Protein AF-A0A7V3MJ95-F1 (afdb_monomer)

Solvent-accessible surface area (backbone atoms only — not comparable to full-atom values): 6861 Å² total; per-residue (Å²): 110,66,70,67,78,36,50,80,31,65,48,83,56,38,92,46,30,87,55,22,78,56,54,43,52,54,60,35,39,34,34,41,28,40,54,90,35,71,66,24,46,54,50,46,26,50,58,58,66,66,51,54,95,88,73,56,62,42,36,32,42,33,38,38,68,73,82,67,72,68,63,70,86,34,53,54,94,73,83,72,57,47,81,39,47,43,61,74,92,57,90,81,65,70,79,67,24,31,40,3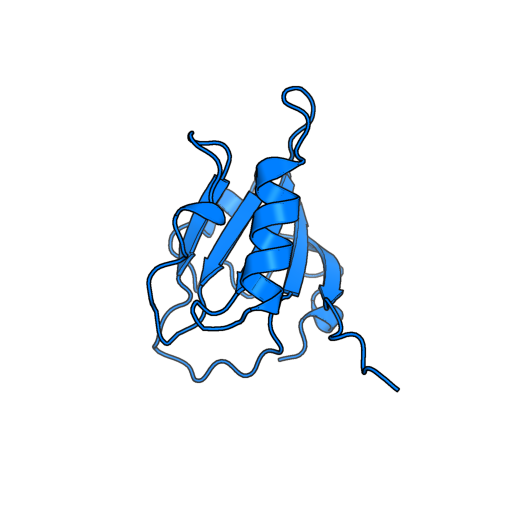2,37,31,44,55,28,26,21,72,42,59,48,69,66,72,78,81,78,82,126

Foldseek 3Di:
DEPQVQAQHFPPQLVQKPCSVVLLAAKEWEKEAEQPDPVSLVVLQCLQVVAPPPDRRAYEYEYEPPDDDHDPNSHDPDDSHHYIYGDPPDDDDDQPTKIFMGHNRGTNDIDDPDDPPDD

Sequence (119 aa):
MEPRSWVGKAFPLLPLIDIGSRLSRGTYAVVLYRHNCPMCHRVIRRMCQSAPADRSVPVVLIELPPYGALPEECLPPGETWLSARLTSDYDWFCETPVVIQVRDGVVLECDLARQETRS

Secondary structure (DSSP, 8-state):
--GGGGTTSB-TTGGGBTTHHHHTSSEEEEEEE-TT-HHHHHHHHHHHHS--TTT-PPEEEEEPSSP-PPPGGGSPSSSSEEEEEB-TTS-----S-EEEEEETTEEEEEEE-------

Nearest PDB structures (foldseek):
  3hdc-assembly1_A-2  TM=5.951E-01  e=1.295E-03  Geobacter metallireducens GS-15
  2h1b-assembly2_B  TM=5.981E-01  e=1.295E-03  Bacillus subtilis
  1lu4-assembly1_A  TM=5.700E-01  e=2.978E-03  Mycobacterium tuberculosis
  3ios-assembly1_A  TM=6.309E-01  e=1.679E-02  Mycobacterium tuberculosis
  2h19-assembly2_B  TM=6.060E-01  e=1.072E-02  Bacillus subtilis

Structure (mmCIF, N/CA/C/O backbone):
data_AF-A0A7V3MJ95-F1
#
_entry.id   AF-A0A7V3MJ95-F1
#
loop_
_atom_site.group_PDB
_atom_site.id
_atom_site.type_symbol
_atom_site.label_atom_id
_atom_site.label_alt_id
_atom_site.label_comp_id
_atom_site.label_asym_id
_atom_site.label_entity_id
_atom_site.label_seq_id
_atom_site.pdbx_PDB_ins_code
_atom_site.Cartn_x
_atom_site.Cartn_y
_atom_site.Cartn_z
_atom_site.occupancy
_atom_site.B_iso_or_equiv
_atom_site.auth_seq_id
_atom_site.auth_comp_id
_atom_site.auth_asym_id
_atom_site.auth_atom_id
_atom_site.pdbx_PDB_model_num
ATOM 1 N N . MET A 1 1 ? -10.017 -7.826 -8.440 1.00 63.69 1 MET A N 1
ATOM 2 C CA . MET A 1 1 ? -10.948 -7.179 -7.480 1.00 63.69 1 MET A CA 1
ATOM 3 C C . MET A 1 1 ? -10.732 -5.682 -7.555 1.00 63.69 1 MET A C 1
ATOM 5 O O . MET A 1 1 ? -9.590 -5.279 -7.717 1.00 63.69 1 MET A O 1
ATOM 9 N N . GLU A 1 2 ? -11.781 -4.873 -7.429 1.00 82.31 2 GLU A N 1
ATOM 10 C CA . GLU A 1 2 ? -11.661 -3.412 -7.508 1.00 82.31 2 GLU A CA 1
ATOM 11 C C . GLU A 1 2 ? -11.373 -2.799 -6.126 1.00 82.31 2 GLU A C 1
ATOM 13 O O . GLU A 1 2 ? -12.219 -2.919 -5.234 1.00 82.31 2 GLU A O 1
ATOM 18 N N . PRO A 1 3 ? -10.237 -2.105 -5.925 1.00 84.31 3 PRO A N 1
ATOM 19 C CA . PRO A 1 3 ? -9.851 -1.564 -4.618 1.00 84.31 3 PRO A CA 1
ATOM 20 C C . PRO A 1 3 ? -10.876 -0.616 -3.981 1.00 84.31 3 PRO A C 1
ATOM 22 O O . PRO A 1 3 ? -11.085 -0.635 -2.770 1.00 84.31 3 PRO A O 1
ATOM 25 N N . ARG A 1 4 ? -11.599 0.163 -4.797 1.00 87.00 4 ARG A N 1
ATOM 26 C CA . ARG A 1 4 ? -12.652 1.081 -4.323 1.00 87.00 4 ARG A CA 1
ATOM 27 C C . ARG A 1 4 ? -13.785 0.361 -3.592 1.00 87.00 4 ARG A C 1
ATOM 29 O O . ARG A 1 4 ? -14.394 0.931 -2.695 1.00 87.00 4 ARG A O 1
ATOM 36 N N . SER A 1 5 ? -14.045 -0.899 -3.940 1.00 89.38 5 SER A N 1
ATOM 37 C CA . SER A 1 5 ? -15.085 -1.711 -3.300 1.00 89.38 5 SER A CA 1
ATOM 38 C C . SER A 1 5 ? -14.741 -2.143 -1.866 1.00 89.38 5 SER A C 1
ATOM 40 O O . SER A 1 5 ? -15.597 -2.718 -1.182 1.00 89.38 5 SER A O 1
ATOM 42 N N . TRP A 1 6 ? -13.500 -1.905 -1.420 1.00 92.62 6 TRP A N 1
ATOM 43 C CA . TRP A 1 6 ? -13.015 -2.266 -0.087 1.00 92.62 6 TRP A CA 1
ATOM 44 C C . TRP A 1 6 ? -13.303 -1.198 0.966 1.00 92.62 6 TRP A C 1
ATOM 46 O O . TRP A 1 6 ? -13.233 -1.510 2.148 1.00 92.62 6 TRP A O 1
ATOM 56 N N . VAL A 1 7 ? -13.651 0.030 0.567 1.00 94.44 7 VAL A N 1
ATOM 57 C CA . VAL A 1 7 ? -13.957 1.124 1.501 1.00 94.44 7 VAL A CA 1
ATOM 58 C C . VAL A 1 7 ? -15.064 0.713 2.477 1.00 94.44 7 VAL A C 1
ATOM 60 O O . VAL A 1 7 ? -16.094 0.167 2.079 1.00 94.44 7 VAL A O 1
ATOM 63 N N . GLY A 1 8 ? -14.823 0.947 3.769 1.00 94.25 8 GLY A N 1
ATOM 64 C CA . GLY A 1 8 ? -15.693 0.545 4.874 1.00 94.25 8 GLY A CA 1
ATOM 65 C C . GLY A 1 8 ? -15.599 -0.933 5.266 1.00 94.25 8 GLY A C 1
ATOM 66 O O . GLY A 1 8 ? -16.331 -1.367 6.154 1.00 94.25 8 GLY A O 1
ATOM 67 N N . LYS A 1 9 ? -14.723 -1.722 4.629 1.00 94.38 9 LYS A N 1
ATOM 68 C CA . LYS A 1 9 ? -14.539 -3.157 4.900 1.00 94.38 9 LYS A CA 1
ATOM 69 C C . LYS A 1 9 ? -13.145 -3.443 5.447 1.00 94.38 9 LYS A C 1
ATOM 71 O O . LYS A 1 9 ? -12.224 -2.635 5.319 1.00 94.38 9 LYS A O 1
ATOM 76 N N . ALA A 1 10 ? -12.992 -4.631 6.029 1.00 93.88 10 ALA A N 1
ATOM 77 C CA . ALA A 1 10 ? -11.681 -5.163 6.376 1.00 93.88 10 ALA A CA 1
ATOM 78 C C . ALA A 1 10 ? -10.779 -5.193 5.132 1.00 93.88 10 ALA A C 1
ATOM 80 O O . ALA A 1 10 ? -11.224 -5.585 4.051 1.00 93.88 10 ALA A O 1
ATOM 81 N N . PHE A 1 11 ? -9.524 -4.774 5.287 1.00 93.81 11 PHE A N 1
ATOM 82 C CA . PHE A 1 11 ? -8.555 -4.717 4.204 1.00 93.81 11 PHE A CA 1
ATOM 83 C C . PHE A 1 11 ? -8.259 -6.145 3.715 1.00 93.81 11 PHE A C 1
ATOM 85 O O . PHE A 1 11 ? -7.641 -6.930 4.439 1.00 93.81 11 PHE A O 1
ATOM 92 N N . PRO A 1 12 ? -8.701 -6.527 2.501 1.00 91.31 12 PRO A N 1
ATOM 93 C CA . PRO A 1 12 ? -8.746 -7.936 2.103 1.00 91.31 12 PRO A CA 1
ATOM 94 C C . PRO A 1 12 ? -7.364 -8.545 1.858 1.00 91.31 12 PRO A C 1
ATOM 96 O O . PRO A 1 12 ? -7.247 -9.756 1.713 1.00 91.31 12 PRO A O 1
ATOM 99 N N . LEU A 1 13 ? -6.322 -7.713 1.812 1.00 91.50 13 LEU A N 1
ATOM 100 C CA . LEU A 1 13 ? -4.945 -8.134 1.586 1.00 91.50 13 LEU A CA 1
ATOM 101 C C . LEU A 1 13 ? -4.189 -8.459 2.879 1.00 91.50 13 LEU A C 1
ATOM 103 O O . LEU A 1 13 ? -3.094 -9.001 2.798 1.00 91.50 13 LEU A O 1
ATOM 107 N N . LEU A 1 14 ? -4.764 -8.190 4.059 1.00 90.88 14 LEU A N 1
ATOM 108 C CA . LEU A 1 14 ? -4.145 -8.520 5.350 1.00 90.88 14 LEU A CA 1
ATOM 109 C C . LEU A 1 14 ? -3.647 -9.975 5.460 1.00 90.88 14 LEU A C 1
ATOM 111 O O . LEU A 1 14 ? -2.524 -10.150 5.921 1.00 90.88 14 LEU A O 1
ATOM 115 N N . PRO A 1 15 ? -4.399 -11.017 5.047 1.00 90.50 15 PRO A N 1
ATOM 116 C CA . PRO A 1 15 ? -3.917 -12.396 5.152 1.00 90.50 15 PRO A CA 1
ATOM 117 C C . PRO A 1 15 ? -2.896 -12.780 4.069 1.00 90.50 15 PRO A C 1
ATOM 119 O O . PRO A 1 15 ? -2.405 -13.902 4.074 1.00 90.50 15 PRO A O 1
ATOM 122 N N . LEU A 1 16 ? -2.603 -11.881 3.125 1.00 90.56 16 LEU A N 1
ATOM 123 C CA . LEU A 1 16 ? -1.807 -12.153 1.922 1.00 90.56 16 LEU A CA 1
ATOM 124 C C . LEU A 1 16 ? -0.483 -11.379 1.899 1.00 90.56 16 LEU A C 1
ATOM 126 O O . LEU A 1 16 ? 0.225 -11.410 0.892 1.00 90.56 16 LEU A O 1
ATOM 130 N N . ILE A 1 17 ? -0.171 -10.689 2.999 1.00 87.88 17 ILE A N 1
ATOM 131 C CA . ILE A 1 17 ? 1.059 -9.930 3.218 1.00 87.88 17 ILE A CA 1
ATOM 132 C C . ILE A 1 17 ? 1.684 -10.331 4.558 1.00 87.88 17 ILE A C 1
ATOM 134 O O . ILE A 1 17 ? 0.991 -10.600 5.540 1.00 87.88 17 ILE A O 1
ATOM 138 N N . ASP A 1 18 ? 3.007 -10.323 4.609 1.00 82.06 18 ASP A N 1
ATOM 139 C CA . ASP A 1 18 ? 3.832 -10.679 5.769 1.00 82.06 18 ASP A CA 1
ATOM 140 C C . ASP A 1 18 ? 3.608 -9.779 6.997 1.00 82.06 18 ASP A C 1
ATOM 142 O O . ASP A 1 18 ? 3.699 -10.232 8.138 1.00 82.06 18 ASP A O 1
ATOM 146 N N . ILE A 1 19 ? 3.239 -8.517 6.782 1.00 85.69 19 ILE A N 1
ATOM 147 C CA . ILE A 1 19 ? 2.990 -7.536 7.850 1.00 85.69 19 ILE A CA 1
ATOM 148 C C . ILE A 1 19 ? 1.501 -7.341 8.191 1.00 85.69 19 ILE A C 1
ATOM 150 O O . ILE A 1 19 ? 1.135 -6.349 8.828 1.00 85.69 19 ILE A O 1
ATOM 154 N N . GLY A 1 20 ? 0.621 -8.268 7.800 1.00 82.88 20 GLY A N 1
ATOM 155 C CA . GLY A 1 20 ? -0.832 -8.136 7.982 1.00 82.88 20 GLY A CA 1
ATOM 156 C C . GLY A 1 20 ? -1.260 -7.877 9.431 1.00 82.88 20 GLY A C 1
ATOM 157 O O . GLY A 1 20 ? -2.078 -7.000 9.705 1.00 82.88 20 GLY A O 1
ATOM 158 N N . SER A 1 21 ? -0.639 -8.561 10.395 1.00 85.75 21 SER A N 1
ATOM 159 C CA . SER A 1 21 ? -0.897 -8.346 11.827 1.00 85.75 21 SER A CA 1
ATOM 160 C C . SER A 1 21 ? -0.595 -6.911 12.274 1.00 85.75 21 SER A C 1
ATOM 162 O O . SER A 1 21 ? -1.308 -6.365 13.118 1.00 85.75 21 SER A O 1
ATOM 164 N N . ARG A 1 22 ? 0.403 -6.258 11.671 1.00 87.31 22 ARG A N 1
ATOM 165 C CA . ARG A 1 22 ? 0.759 -4.866 11.959 1.00 87.31 22 ARG A CA 1
ATOM 166 C C . ARG A 1 22 ? -0.263 -3.888 11.381 1.00 87.31 22 ARG A C 1
ATOM 168 O O . ARG A 1 22 ? -0.696 -2.994 12.100 1.00 87.31 22 ARG A O 1
ATOM 175 N N . LEU A 1 23 ? -0.715 -4.093 10.140 1.00 86.81 23 LEU A N 1
ATOM 176 C CA . LEU A 1 23 ? -1.746 -3.239 9.524 1.00 86.81 23 LEU A CA 1
ATOM 177 C C . LEU A 1 23 ? -3.130 -3.386 10.166 1.00 86.81 23 LEU A C 1
ATOM 179 O O . LEU A 1 23 ? -3.967 -2.494 10.030 1.00 86.81 23 LEU A O 1
ATOM 183 N N . SER A 1 24 ? -3.368 -4.479 10.893 1.00 89.00 24 SER A N 1
ATOM 184 C CA . SER A 1 24 ? -4.602 -4.662 11.661 1.00 89.00 24 SER A CA 1
ATOM 185 C C . SER A 1 24 ? -4.746 -3.704 12.854 1.00 89.00 24 SER A C 1
ATOM 187 O O . SER A 1 24 ? -5.802 -3.678 13.478 1.00 89.00 24 SER A O 1
ATOM 189 N N . ARG A 1 25 ? -3.708 -2.918 13.189 1.00 90.56 25 ARG A N 1
ATOM 190 C CA . ARG A 1 25 ? -3.683 -2.015 14.353 1.00 90.56 25 ARG A CA 1
ATOM 191 C C . ARG A 1 25 ? -3.026 -0.678 14.029 1.00 90.56 25 ARG A C 1
ATOM 193 O O . ARG A 1 25 ? -1.871 -0.657 13.611 1.00 90.56 25 ARG A O 1
ATOM 200 N N . GLY A 1 26 ? -3.695 0.431 14.327 1.00 91.12 26 GLY A N 1
ATOM 201 C CA . GLY A 1 26 ? -3.192 1.778 14.057 1.00 91.12 26 GLY A CA 1
ATOM 202 C C . GLY A 1 26 ? -3.622 2.304 12.689 1.00 91.12 26 GLY A C 1
ATOM 203 O O . GLY A 1 26 ? -4.469 1.714 12.026 1.00 91.12 26 GLY A O 1
ATOM 204 N N . THR A 1 27 ? -3.071 3.448 12.279 1.00 92.00 27 THR A N 1
ATOM 205 C CA . THR A 1 27 ? -3.398 4.096 10.997 1.00 92.00 27 THR A CA 1
ATOM 206 C C . THR A 1 27 ? -2.199 4.031 10.057 1.00 92.00 27 THR A C 1
ATOM 208 O O . THR A 1 27 ? -1.088 4.335 10.485 1.00 92.00 27 THR A O 1
ATOM 211 N N . TYR A 1 28 ? -2.430 3.674 8.792 1.00 92.38 28 TYR A N 1
ATOM 212 C CA . TYR A 1 28 ? -1.406 3.542 7.755 1.00 92.38 28 TYR A CA 1
ATOM 213 C C . TYR A 1 28 ? -1.875 4.112 6.421 1.00 92.38 28 TYR A C 1
ATOM 215 O O . TYR A 1 28 ? -3.048 4.003 6.057 1.00 92.38 28 TYR A O 1
ATOM 223 N N . ALA A 1 29 ? -0.915 4.632 5.661 1.00 92.00 29 ALA A N 1
ATOM 224 C CA . ALA A 1 29 ? -1.087 4.989 4.264 1.00 92.00 29 ALA A CA 1
ATOM 225 C C . ALA A 1 29 ? -0.446 3.890 3.412 1.00 92.00 29 ALA A C 1
ATOM 227 O O . ALA A 1 29 ? 0.775 3.792 3.316 1.00 92.00 29 ALA A O 1
ATOM 228 N N . VAL A 1 30 ? -1.266 3.026 2.831 1.00 93.06 30 VAL A N 1
ATOM 229 C CA . VAL A 1 30 ? -0.823 1.868 2.056 1.00 93.06 30 VAL A CA 1
ATOM 230 C C . VAL A 1 30 ? -0.729 2.237 0.581 1.00 93.06 30 VAL A C 1
ATOM 232 O O . VAL A 1 30 ? -1.657 2.823 0.033 1.00 93.06 30 VAL A O 1
ATOM 235 N N . VAL A 1 31 ? 0.363 1.862 -0.079 1.00 93.25 31 VAL A N 1
ATOM 236 C CA . VAL A 1 31 ? 0.558 2.027 -1.520 1.00 93.25 31 VAL A CA 1
ATOM 237 C C . VAL A 1 31 ? 0.746 0.654 -2.151 1.00 93.25 31 VAL A C 1
ATOM 239 O O . VAL A 1 31 ? 1.762 0.002 -1.924 1.00 93.25 31 VAL A O 1
ATOM 242 N N . LEU A 1 32 ? -0.223 0.224 -2.959 1.00 94.00 32 LEU A N 1
ATOM 243 C CA . LEU A 1 32 ? -0.069 -0.943 -3.825 1.00 94.00 32 LEU A CA 1
ATOM 244 C C . LEU A 1 32 ? 0.691 -0.524 -5.081 1.00 94.00 32 LEU A C 1
ATOM 246 O O . LEU A 1 32 ? 0.242 0.375 -5.802 1.00 94.00 32 LEU A O 1
ATOM 250 N N . TYR A 1 33 ? 1.821 -1.168 -5.362 1.00 93.75 33 TYR A N 1
ATOM 251 C CA . TYR A 1 33 ? 2.689 -0.775 -6.468 1.00 93.75 33 TYR A CA 1
ATOM 252 C C . TYR A 1 33 ? 3.297 -1.958 -7.221 1.00 93.75 33 TYR A C 1
ATOM 254 O O . TYR A 1 33 ? 3.349 -3.078 -6.723 1.00 93.75 33 TYR A O 1
ATOM 262 N N . ARG A 1 34 ? 3.788 -1.681 -8.432 1.00 93.12 34 ARG A N 1
ATOM 263 C CA . ARG A 1 34 ? 4.687 -2.563 -9.189 1.00 93.12 34 ARG A CA 1
ATOM 264 C C . ARG A 1 34 ? 6.027 -1.865 -9.380 1.00 93.12 34 ARG A C 1
ATOM 266 O O . ARG A 1 34 ? 6.055 -0.653 -9.608 1.00 93.12 34 ARG A O 1
ATOM 273 N N . HIS A 1 35 ? 7.129 -2.609 -9.334 1.00 90.94 35 HIS A N 1
ATOM 274 C CA . HIS A 1 35 ? 8.469 -2.031 -9.490 1.00 90.94 35 HIS A CA 1
ATOM 275 C C . HIS A 1 35 ? 8.689 -1.375 -10.867 1.00 90.94 35 HIS A C 1
ATOM 277 O O . HIS A 1 35 ? 9.476 -0.443 -10.980 1.00 90.94 35 HIS A O 1
ATOM 283 N N . ASN A 1 36 ? 7.982 -1.815 -11.913 1.00 89.50 36 ASN A N 1
ATOM 284 C CA . ASN A 1 36 ? 8.102 -1.312 -13.286 1.00 89.50 36 ASN A CA 1
ATOM 285 C C . ASN A 1 36 ? 7.072 -0.221 -13.647 1.00 89.50 36 ASN A C 1
ATOM 287 O O . ASN A 1 36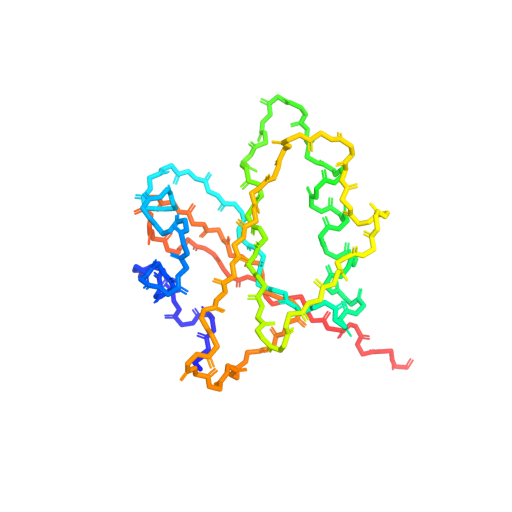 ? 6.815 0.019 -14.824 1.00 89.50 36 ASN A O 1
ATOM 291 N N . CYS A 1 37 ? 6.463 0.427 -12.652 1.00 90.69 37 CYS A N 1
ATOM 292 C CA . CYS A 1 37 ? 5.402 1.415 -12.831 1.00 90.69 37 CYS A CA 1
ATOM 293 C C . CYS A 1 37 ? 5.914 2.842 -12.532 1.00 90.69 37 CYS A C 1
ATOM 295 O O . CYS A 1 37 ? 6.027 3.217 -11.361 1.00 90.69 37 CYS A O 1
ATOM 297 N N . PRO A 1 38 ? 6.151 3.693 -13.553 1.00 91.00 38 PRO A N 1
ATOM 298 C CA . PRO A 1 38 ? 6.674 5.051 -13.348 1.00 91.00 38 PRO A CA 1
ATOM 299 C C . PRO A 1 38 ? 5.757 5.947 -12.503 1.00 91.00 38 PRO A C 1
ATOM 301 O O . PRO A 1 38 ? 6.219 6.762 -11.706 1.00 91.00 38 PRO A O 1
ATOM 304 N N . MET A 1 39 ? 4.435 5.783 -12.633 1.00 90.56 39 MET A N 1
ATOM 305 C CA . MET A 1 39 ? 3.479 6.512 -11.792 1.00 90.56 39 MET A CA 1
ATOM 306 C C . MET A 1 39 ? 3.603 6.097 -10.322 1.00 90.56 39 MET A C 1
ATOM 308 O O . MET A 1 39 ? 3.520 6.936 -9.427 1.00 90.56 39 MET A O 1
ATOM 312 N N . CYS A 1 40 ? 3.857 4.814 -10.071 1.00 92.06 40 CYS A N 1
ATOM 313 C CA . CYS A 1 40 ? 4.066 4.292 -8.734 1.00 92.06 40 CYS A CA 1
ATOM 314 C C . CYS A 1 40 ? 5.313 4.905 -8.099 1.00 92.06 40 CYS A C 1
ATOM 316 O O . CYS A 1 40 ? 5.238 5.380 -6.970 1.00 92.06 40 CYS A O 1
ATOM 318 N N . HIS A 1 41 ? 6.417 4.999 -8.845 1.00 91.25 41 HIS A N 1
ATOM 319 C CA . HIS A 1 41 ? 7.631 5.692 -8.398 1.00 91.25 41 HIS A CA 1
ATOM 320 C C . HIS A 1 41 ? 7.342 7.139 -7.989 1.00 91.25 41 HIS A C 1
ATOM 322 O O . HIS A 1 41 ? 7.732 7.565 -6.904 1.00 91.25 41 HIS A O 1
ATOM 328 N N . ARG A 1 42 ? 6.584 7.884 -8.809 1.00 89.50 42 ARG A N 1
ATOM 329 C CA . ARG A 1 42 ? 6.196 9.275 -8.516 1.00 89.50 42 ARG A CA 1
ATOM 330 C C . ARG A 1 42 ? 5.355 9.390 -7.240 1.00 89.50 42 ARG A C 1
ATOM 332 O O . ARG A 1 42 ? 5.593 10.297 -6.441 1.00 89.50 42 ARG A O 1
ATOM 339 N N . VAL A 1 43 ? 4.381 8.498 -7.048 1.00 90.25 43 VAL A N 1
ATOM 340 C CA . VAL A 1 43 ? 3.511 8.486 -5.859 1.00 90.25 43 VAL A CA 1
ATOM 341 C C . VAL A 1 43 ? 4.298 8.124 -4.601 1.00 90.25 43 VAL A C 1
ATOM 343 O O . VAL A 1 43 ? 4.214 8.858 -3.620 1.00 90.25 43 VAL A O 1
ATOM 346 N N . ILE A 1 44 ? 5.105 7.060 -4.647 1.00 89.81 44 ILE A N 1
ATOM 347 C CA . ILE A 1 44 ? 5.957 6.621 -3.531 1.00 89.81 44 ILE A CA 1
ATOM 348 C C . ILE A 1 44 ? 6.899 7.748 -3.128 1.00 89.81 44 ILE A C 1
ATOM 350 O O . ILE A 1 44 ? 6.900 8.167 -1.973 1.00 89.81 44 ILE A O 1
ATOM 354 N N . ARG A 1 45 ? 7.610 8.325 -4.103 1.00 87.88 45 ARG A N 1
ATOM 355 C CA . ARG A 1 45 ? 8.511 9.452 -3.872 1.00 87.88 45 ARG A CA 1
ATOM 356 C C . ARG A 1 45 ? 7.793 10.606 -3.176 1.00 87.88 45 ARG A C 1
ATOM 358 O O . ARG A 1 45 ? 8.274 11.106 -2.164 1.00 87.88 45 ARG A O 1
ATOM 365 N N . ARG A 1 46 ? 6.619 11.012 -3.674 1.00 86.31 46 ARG A N 1
ATOM 366 C CA . ARG A 1 46 ? 5.828 12.095 -3.071 1.00 86.31 46 ARG A CA 1
ATOM 367 C C . ARG A 1 46 ? 5.428 11.767 -1.635 1.00 86.31 46 ARG A C 1
ATOM 369 O O . ARG A 1 46 ? 5.597 12.616 -0.765 1.00 86.31 46 ARG A O 1
ATOM 376 N N . MET A 1 47 ? 4.890 10.577 -1.388 1.00 84.69 47 MET A N 1
ATOM 377 C CA . MET A 1 47 ? 4.367 10.200 -0.073 1.00 84.69 47 MET A CA 1
ATOM 378 C C . MET A 1 47 ? 5.475 10.020 0.962 1.00 84.69 47 MET A C 1
ATOM 380 O O . MET A 1 47 ? 5.334 10.489 2.087 1.00 84.69 47 MET A O 1
ATOM 384 N N . CYS A 1 48 ? 6.588 9.401 0.579 1.00 81.56 48 CYS A N 1
ATOM 385 C CA . CYS A 1 48 ? 7.683 9.125 1.497 1.00 81.56 48 CYS A CA 1
ATOM 386 C C . CYS A 1 48 ? 8.596 10.347 1.724 1.00 81.56 48 CYS A C 1
ATOM 388 O O . CYS A 1 48 ? 9.148 10.481 2.811 1.00 81.56 48 CYS A O 1
ATOM 390 N N . GLN A 1 49 ? 8.736 11.263 0.752 1.00 78.06 49 GLN A N 1
ATOM 391 C CA . GLN A 1 49 ? 9.563 12.476 0.906 1.00 78.06 49 GLN A CA 1
ATOM 392 C C . GLN A 1 49 ? 8.802 13.678 1.490 1.00 78.06 49 GLN A C 1
ATOM 394 O O . GLN A 1 49 ? 9.430 14.565 2.059 1.00 78.06 49 GLN A O 1
ATOM 399 N N . SER A 1 50 ? 7.469 13.736 1.361 1.00 68.38 50 SER A N 1
ATOM 400 C CA . SER A 1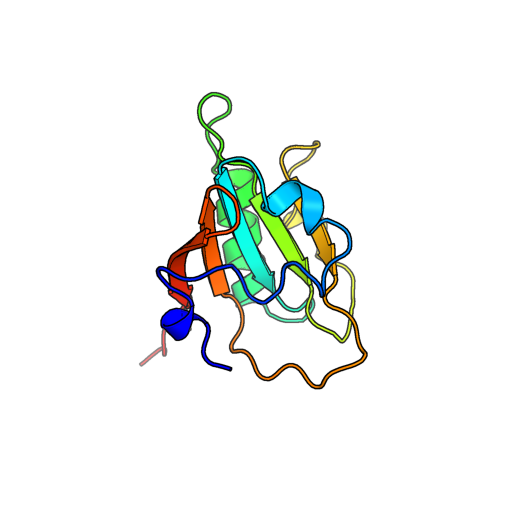 50 ? 6.675 14.903 1.801 1.00 68.38 50 SER A CA 1
ATOM 401 C C . SER A 1 50 ? 6.018 14.735 3.174 1.00 68.38 50 SER A C 1
ATOM 403 O O . SER A 1 50 ? 5.263 15.614 3.585 1.00 68.38 50 SER A O 1
ATOM 405 N N . ALA A 1 51 ? 6.239 13.618 3.874 1.00 60.12 51 ALA A N 1
ATOM 406 C CA . ALA A 1 51 ? 5.626 13.382 5.177 1.00 60.12 51 ALA A CA 1
ATOM 407 C C . ALA A 1 51 ? 6.249 14.323 6.234 1.00 60.12 51 ALA A C 1
ATOM 409 O O . ALA A 1 51 ? 7.452 14.231 6.484 1.00 60.12 51 ALA A O 1
ATOM 410 N N . PRO A 1 52 ? 5.478 15.233 6.866 1.00 52.97 52 PRO A N 1
ATOM 411 C CA . PRO A 1 52 ? 5.998 16.076 7.938 1.00 52.97 52 PRO A CA 1
ATOM 412 C C . PRO A 1 52 ? 6.480 15.197 9.096 1.00 52.97 52 PRO A C 1
ATOM 414 O O . PRO A 1 52 ? 5.745 14.308 9.528 1.00 52.97 52 PRO A O 1
ATOM 417 N N . ALA A 1 53 ? 7.675 15.479 9.620 1.00 55.62 53 ALA A N 1
ATOM 418 C CA . ALA A 1 53 ? 8.346 14.685 10.657 1.00 55.62 53 ALA A CA 1
ATOM 419 C C . ALA A 1 53 ? 7.531 14.478 11.954 1.00 55.62 53 ALA A C 1
ATOM 421 O O . ALA A 1 53 ? 7.860 13.598 12.738 1.00 55.62 53 ALA A O 1
ATOM 422 N N . ASP A 1 54 ? 6.471 15.265 12.167 1.00 49.53 54 ASP A N 1
ATOM 423 C CA . ASP A 1 54 ? 5.722 15.350 13.428 1.00 49.53 54 ASP A CA 1
ATOM 424 C C . ASP A 1 54 ? 4.264 14.828 13.330 1.00 49.53 54 ASP A C 1
ATOM 426 O O . ASP A 1 54 ? 3.513 14.848 14.301 1.00 49.53 54 ASP A O 1
ATOM 430 N N . ARG A 1 55 ? 3.808 14.375 12.144 1.00 53.59 55 ARG A N 1
ATOM 431 C CA . ARG A 1 55 ? 2.418 13.892 11.914 1.00 53.59 55 ARG A CA 1
ATOM 432 C C . ARG A 1 55 ? 2.303 12.737 10.910 1.00 53.59 55 ARG A C 1
ATOM 434 O O . ARG A 1 55 ? 1.244 12.515 10.322 1.00 53.59 55 ARG A O 1
ATOM 441 N N . SER A 1 56 ? 3.389 12.019 10.667 1.00 68.12 56 SER A N 1
ATOM 442 C CA . SER A 1 56 ? 3.478 11.018 9.609 1.00 68.12 56 SER A CA 1
ATOM 443 C C . SER A 1 56 ? 2.735 9.731 9.978 1.00 68.12 56 SER A C 1
ATOM 445 O O . SER A 1 56 ? 3.233 8.872 10.700 1.00 68.12 56 SER A O 1
ATOM 447 N N . VAL A 1 57 ? 1.528 9.569 9.429 1.00 82.00 57 VAL A N 1
ATOM 448 C CA . VAL A 1 57 ? 0.935 8.237 9.249 1.00 82.00 57 VAL A CA 1
ATOM 449 C C . VAL A 1 57 ? 1.973 7.378 8.507 1.00 82.00 57 VAL A C 1
ATOM 451 O O . VAL A 1 57 ? 2.386 7.784 7.416 1.00 82.00 57 VAL A O 1
ATOM 454 N N . PRO A 1 58 ? 2.426 6.234 9.060 1.00 87.25 58 PRO A N 1
ATOM 455 C CA . PRO A 1 58 ? 3.456 5.429 8.420 1.00 87.25 58 PRO A CA 1
ATOM 456 C C . PRO A 1 58 ? 3.012 4.977 7.029 1.00 87.25 58 PRO A C 1
ATOM 458 O O . PRO A 1 58 ? 1.886 4.497 6.845 1.00 87.25 58 PRO A O 1
ATOM 461 N N . VAL A 1 59 ? 3.909 5.125 6.055 1.00 89.25 59 VAL A N 1
ATOM 462 C CA . VAL A 1 59 ? 3.665 4.661 4.690 1.00 89.25 59 VAL A CA 1
ATOM 463 C C . VAL A 1 59 ? 4.014 3.182 4.606 1.00 89.25 59 VAL A C 1
ATOM 465 O O . VAL A 1 59 ? 5.092 2.769 5.026 1.00 89.25 59 VAL A O 1
ATOM 468 N N . VAL A 1 60 ? 3.109 2.382 4.057 1.00 92.06 60 VAL A N 1
ATOM 469 C CA . VAL A 1 60 ? 3.323 0.958 3.801 1.00 92.06 60 VAL A CA 1
ATOM 470 C C . VAL A 1 60 ? 3.348 0.733 2.300 1.00 92.06 60 VAL A C 1
ATOM 472 O O . VAL A 1 60 ? 2.347 0.940 1.622 1.00 92.06 60 VAL A O 1
ATOM 475 N N . LEU A 1 61 ? 4.478 0.280 1.778 1.00 93.06 61 LEU A N 1
ATOM 476 C CA . LEU A 1 61 ? 4.652 -0.068 0.377 1.00 93.06 61 LEU A CA 1
ATOM 477 C C . LEU A 1 61 ? 4.384 -1.560 0.207 1.00 93.06 61 LEU A C 1
ATOM 479 O O . LEU A 1 61 ? 5.132 -2.379 0.729 1.00 93.06 61 LEU A O 1
ATOM 483 N N . ILE A 1 62 ? 3.324 -1.916 -0.515 1.00 93.69 62 ILE A N 1
ATOM 484 C CA . ILE A 1 62 ? 2.984 -3.309 -0.811 1.00 93.69 62 ILE A CA 1
ATOM 485 C C . ILE A 1 62 ? 3.242 -3.573 -2.289 1.00 93.69 62 ILE A C 1
ATOM 487 O O . ILE A 1 62 ? 2.552 -3.046 -3.166 1.00 93.69 62 ILE A O 1
ATOM 491 N N . GLU A 1 63 ? 4.243 -4.398 -2.556 1.00 94.19 63 GLU A N 1
ATOM 492 C CA . GLU A 1 63 ? 4.641 -4.762 -3.907 1.00 94.19 63 GLU A CA 1
ATOM 493 C C . GLU A 1 63 ? 3.766 -5.891 -4.463 1.00 94.19 63 GLU A C 1
ATOM 495 O O . GLU A 1 63 ? 3.557 -6.917 -3.808 1.00 94.19 63 GLU A O 1
ATOM 500 N N . LEU A 1 64 ? 3.273 -5.710 -5.689 1.00 91.88 64 LEU A N 1
ATOM 501 C CA . LEU A 1 64 ? 2.594 -6.741 -6.468 1.00 91.88 64 LEU A CA 1
ATOM 502 C C . LEU A 1 64 ? 3.617 -7.502 -7.329 1.00 91.88 64 LEU A C 1
ATOM 504 O O . LEU A 1 64 ? 4.431 -6.849 -7.984 1.00 91.88 64 LEU A O 1
ATOM 508 N N . PRO A 1 65 ? 3.522 -8.842 -7.429 1.00 89.88 65 PRO A N 1
ATOM 509 C CA . PRO A 1 65 ? 4.316 -9.631 -8.367 1.00 89.88 65 PRO A CA 1
ATOM 510 C C . PRO A 1 65 ? 4.155 -9.158 -9.826 1.00 89.88 65 PRO A C 1
ATOM 512 O O . PRO A 1 65 ? 3.046 -8.770 -10.212 1.00 89.88 65 PRO A O 1
ATOM 515 N N . PRO A 1 66 ? 5.198 -9.251 -10.673 1.00 90.50 66 PRO A N 1
ATOM 516 C CA . PRO A 1 66 ? 6.553 -9.698 -10.339 1.00 90.50 66 PRO A CA 1
ATOM 517 C C . PRO A 1 66 ? 7.279 -8.685 -9.443 1.00 90.50 66 PRO A C 1
ATOM 519 O O . PRO A 1 66 ? 7.044 -7.488 -9.562 1.00 90.50 66 PRO A O 1
ATOM 522 N N . TYR A 1 67 ? 8.140 -9.170 -8.54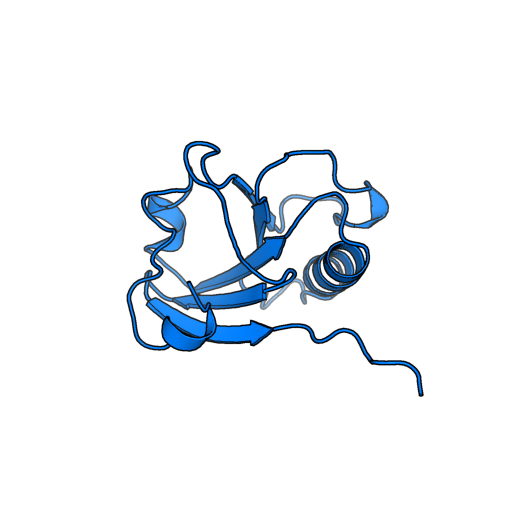6 1.00 90.06 67 TYR A N 1
ATOM 523 C CA . TYR A 1 67 ? 8.903 -8.313 -7.633 1.00 90.06 67 TYR A CA 1
ATOM 524 C C . TYR A 1 67 ? 10.170 -7.762 -8.303 1.00 90.06 67 TYR A C 1
ATOM 526 O O . TYR A 1 67 ? 10.766 -8.421 -9.157 1.00 90.06 67 TYR A O 1
ATOM 534 N N . GLY A 1 68 ? 10.634 -6.598 -7.861 1.00 88.75 68 GLY A N 1
ATOM 535 C CA . GLY A 1 68 ? 11.861 -5.959 -8.314 1.00 88.75 68 GLY A CA 1
ATOM 536 C C . GLY A 1 68 ? 12.342 -4.866 -7.362 1.00 88.75 68 GLY A C 1
ATOM 537 O O . GLY A 1 68 ? 11.770 -4.616 -6.305 1.00 88.75 68 GLY A O 1
ATOM 538 N N . ALA A 1 69 ? 13.446 -4.217 -7.722 1.00 84.75 69 ALA A N 1
ATOM 539 C CA . ALA A 1 69 ? 13.963 -3.102 -6.939 1.00 84.75 69 ALA A CA 1
ATOM 540 C C . ALA A 1 69 ? 13.194 -1.815 -7.267 1.00 84.75 69 ALA A C 1
ATOM 542 O O . ALA A 1 69 ? 12.966 -1.500 -8.439 1.00 84.75 69 ALA A O 1
ATOM 543 N N . LEU A 1 70 ? 12.835 -1.051 -6.233 1.00 85.00 70 LEU A N 1
ATOM 544 C CA . LEU A 1 70 ? 12.530 0.365 -6.406 1.00 85.00 70 LEU A CA 1
ATOM 545 C C . LEU A 1 70 ? 13.841 1.136 -6.617 1.00 85.00 70 L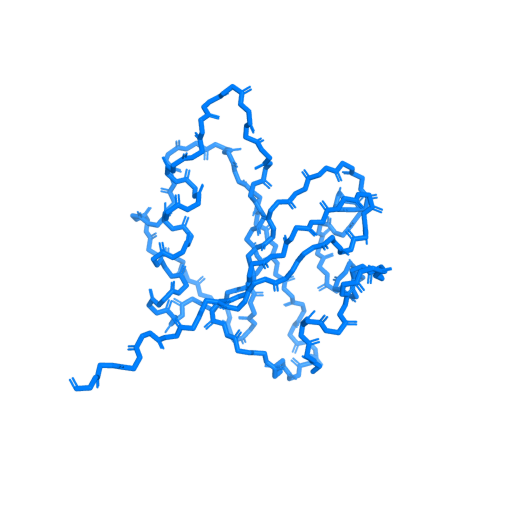EU A C 1
ATOM 547 O O . LEU A 1 70 ? 14.837 0.802 -5.972 1.00 85.00 70 LEU A O 1
ATOM 551 N N . PRO A 1 71 ? 13.851 2.168 -7.477 1.00 84.38 71 PRO A N 1
ATOM 552 C CA . PRO A 1 71 ? 14.987 3.077 -7.576 1.00 84.38 71 PRO A CA 1
ATOM 553 C C . PRO A 1 71 ? 15.285 3.720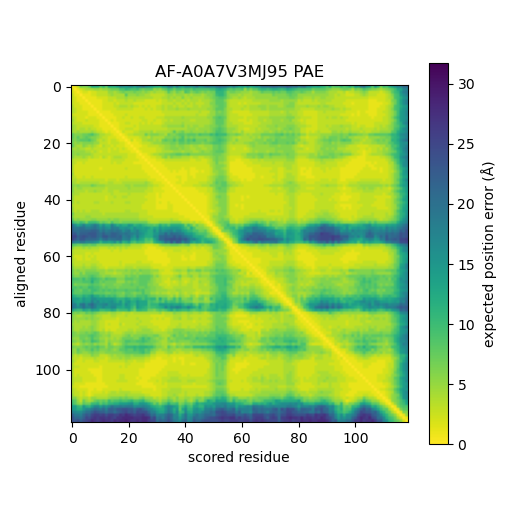 -6.213 1.00 84.38 71 PRO A C 1
ATOM 555 O O . PRO A 1 71 ? 14.349 4.104 -5.504 1.00 84.38 71 PRO A O 1
ATOM 558 N N . GLU A 1 72 ? 16.562 3.844 -5.841 1.00 81.31 72 GLU A N 1
ATOM 559 C CA . GLU A 1 72 ? 16.972 4.397 -4.539 1.00 81.31 72 GLU A CA 1
ATOM 560 C C . GLU A 1 72 ? 16.399 5.803 -4.313 1.00 81.31 72 GLU A C 1
ATOM 562 O O . GLU A 1 72 ? 15.991 6.143 -3.206 1.00 81.31 72 GLU A O 1
ATOM 567 N N . GLU A 1 73 ? 16.253 6.596 -5.376 1.00 81.12 73 GLU A N 1
ATOM 568 C CA . GLU A 1 73 ? 15.688 7.944 -5.330 1.00 81.12 73 GLU A CA 1
ATOM 569 C C . GLU A 1 73 ? 14.194 8.004 -4.960 1.00 81.12 73 GLU A C 1
ATOM 571 O O . GLU A 1 73 ? 13.673 9.084 -4.653 1.00 81.12 73 GLU A O 1
ATOM 576 N N . CYS A 1 74 ? 13.482 6.873 -5.022 1.00 80.12 74 CYS A N 1
ATOM 577 C CA . CYS A 1 74 ? 12.078 6.793 -4.619 1.00 80.12 74 CYS A CA 1
ATOM 578 C C . CYS A 1 74 ? 11.921 6.715 -3.101 1.00 80.12 74 CYS A C 1
ATOM 580 O O . CYS A 1 74 ? 10.881 7.121 -2.578 1.00 80.12 74 CYS A O 1
ATOM 582 N N . LEU A 1 75 ? 12.931 6.194 -2.405 1.00 78.56 75 LEU A N 1
ATOM 583 C CA . LEU A 1 75 ? 12.876 5.913 -0.981 1.00 78.56 75 LEU A CA 1
ATOM 584 C C . LEU A 1 75 ? 13.641 7.006 -0.222 1.00 78.56 75 LEU A C 1
ATOM 586 O O . LEU A 1 75 ? 14.757 7.361 -0.597 1.00 78.56 75 LEU A O 1
ATOM 590 N N . PRO A 1 76 ? 13.055 7.606 0.824 1.00 69.38 76 PRO A N 1
ATOM 591 C CA . PRO A 1 76 ? 13.768 8.569 1.639 1.00 69.38 76 PRO A CA 1
ATOM 592 C C . PRO A 1 76 ? 14.880 7.850 2.419 1.00 69.38 76 PRO A C 1
ATOM 594 O O . PRO A 1 76 ? 14.708 6.688 2.801 1.00 69.38 76 PRO A O 1
ATOM 597 N N . PRO A 1 77 ? 15.997 8.530 2.716 1.00 63.59 77 PRO A N 1
ATOM 598 C CA . PRO A 1 77 ? 16.972 8.007 3.662 1.00 63.59 77 PRO A CA 1
ATOM 599 C C . PRO A 1 77 ? 16.328 7.890 5.059 1.00 63.59 77 PRO A C 1
ATOM 601 O O . PRO A 1 77 ? 15.891 8.893 5.622 1.00 63.59 77 PRO A O 1
ATOM 604 N N . GLY A 1 78 ? 16.255 6.670 5.609 1.00 63.72 78 GLY A N 1
ATOM 605 C CA . GLY A 1 78 ? 15.714 6.373 6.950 1.00 63.72 78 GLY A CA 1
ATOM 606 C C . GLY A 1 78 ? 14.533 5.383 6.984 1.00 63.72 78 GLY A C 1
ATOM 607 O O . GLY A 1 78 ? 14.094 4.877 5.955 1.00 63.72 78 GLY A O 1
ATOM 608 N N . GLU A 1 79 ? 14.014 5.107 8.189 1.00 63.19 79 GLU A N 1
ATOM 609 C CA . GLU A 1 79 ? 12.994 4.072 8.485 1.00 63.19 79 GLU A CA 1
ATOM 610 C C . GLU A 1 79 ? 11.540 4.599 8.547 1.00 63.19 79 GLU A C 1
ATOM 612 O O . GLU A 1 79 ? 10.717 4.132 9.334 1.00 63.19 79 GLU A O 1
ATOM 617 N N . THR A 1 80 ? 11.172 5.604 7.752 1.00 73.00 80 THR A N 1
ATOM 618 C CA . THR A 1 80 ? 9.818 6.204 7.818 1.00 73.00 80 THR A CA 1
ATOM 619 C C . THR A 1 80 ? 8.735 5.424 7.061 1.00 73.00 80 THR A C 1
ATOM 621 O O . THR A 1 80 ? 7.588 5.872 6.976 1.00 73.00 80 THR A O 1
ATOM 624 N N . TRP A 1 81 ? 9.067 4.254 6.514 1.00 83.94 81 TRP A N 1
ATOM 625 C CA . TRP A 1 81 ? 8.167 3.427 5.716 1.00 83.94 81 TRP A CA 1
ATOM 626 C C . TRP A 1 81 ? 8.368 1.936 6.001 1.00 83.94 81 TRP A C 1
ATOM 628 O O . TRP A 1 81 ? 9.431 1.492 6.429 1.00 83.94 81 TRP A O 1
ATOM 638 N N . LEU A 1 82 ? 7.313 1.161 5.765 1.00 88.06 82 LEU A N 1
ATOM 639 C CA . LEU A 1 82 ? 7.314 -0.296 5.839 1.00 88.06 82 LEU A CA 1
ATOM 640 C C . LEU A 1 82 ? 7.194 -0.869 4.433 1.00 88.06 82 LEU A C 1
ATOM 642 O O . LEU A 1 82 ? 6.529 -0.283 3.582 1.00 88.06 82 LEU A O 1
ATOM 646 N N . SER A 1 83 ? 7.795 -2.032 4.213 1.00 89.12 83 SER A N 1
ATOM 647 C CA . SER A 1 83 ? 7.672 -2.780 2.966 1.00 89.12 83 SER A CA 1
ATOM 648 C C . SER A 1 83 ? 6.959 -4.097 3.220 1.00 89.12 83 SER A C 1
ATOM 650 O O . SER A 1 83 ? 7.176 -4.720 4.258 1.00 89.12 83 SER A O 1
ATOM 652 N N . ALA A 1 84 ? 6.138 -4.507 2.264 1.00 91.38 84 ALA A N 1
ATOM 653 C CA . ALA A 1 84 ? 5.493 -5.805 2.211 1.00 91.38 84 ALA A CA 1
ATOM 654 C C . ALA A 1 84 ? 5.441 -6.294 0.768 1.00 91.38 84 ALA A C 1
ATOM 656 O O . ALA A 1 84 ? 5.481 -5.504 -0.182 1.00 91.38 84 ALA A O 1
ATOM 657 N N . ARG A 1 85 ? 5.253 -7.598 0.600 1.00 92.50 85 ARG A N 1
ATOM 658 C CA . ARG A 1 85 ? 4.969 -8.203 -0.702 1.00 92.50 85 ARG A CA 1
ATOM 659 C C . ARG A 1 85 ? 3.659 -8.960 -0.633 1.00 92.50 85 ARG A C 1
ATOM 661 O O . ARG A 1 85 ? 3.420 -9.695 0.323 1.00 92.50 85 ARG A O 1
ATOM 668 N N . LEU A 1 86 ? 2.820 -8.782 -1.647 1.00 90.12 86 LEU A N 1
ATOM 669 C CA . LEU A 1 86 ? 1.703 -9.692 -1.864 1.00 90.12 86 LEU A CA 1
ATOM 670 C C . LEU A 1 86 ? 2.240 -11.029 -2.333 1.00 90.12 86 LEU A C 1
ATOM 672 O O . LEU A 1 86 ? 3.112 -11.046 -3.192 1.00 90.12 86 LEU A O 1
ATOM 676 N N . THR A 1 87 ? 1.688 -12.124 -1.816 1.00 87.25 87 THR A N 1
ATOM 677 C CA . THR A 1 87 ? 2.033 -13.465 -2.303 1.00 87.25 87 THR A CA 1
ATOM 678 C C . THR A 1 87 ? 1.920 -13.575 -3.833 1.00 87.25 87 THR A C 1
ATOM 680 O O . THR A 1 87 ? 1.032 -12.989 -4.461 1.00 87.25 87 THR A O 1
ATOM 683 N N . SER A 1 88 ? 2.807 -14.370 -4.431 1.00 85.81 88 SER A N 1
ATOM 684 C CA . SER A 1 88 ? 2.810 -14.707 -5.856 1.00 85.81 88 SER A CA 1
ATOM 685 C C . SER A 1 88 ? 1.868 -15.854 -6.222 1.00 85.81 88 SER A C 1
ATOM 687 O O . SER A 1 88 ? 1.820 -16.234 -7.385 1.00 85.81 88 SER A O 1
ATOM 689 N N . ASP A 1 89 ? 1.114 -16.394 -5.261 1.00 88.06 89 ASP A N 1
ATOM 690 C CA . ASP A 1 89 ? 0.193 -17.522 -5.481 1.00 88.06 89 ASP A CA 1
ATOM 691 C C . ASP A 1 89 ? -1.042 -17.152 -6.326 1.00 88.06 89 ASP A C 1
ATOM 693 O O . ASP A 1 89 ? -1.831 -18.024 -6.689 1.00 88.06 89 ASP A O 1
ATOM 697 N N . TYR A 1 90 ? -1.229 -15.863 -6.631 1.00 82.88 90 TYR A N 1
ATOM 698 C CA . TYR A 1 90 ? -2.374 -15.342 -7.373 1.00 82.88 90 TYR A CA 1
ATOM 699 C C . TYR A 1 90 ? -1.940 -14.417 -8.512 1.00 82.88 90 TYR A C 1
ATOM 701 O O . TYR A 1 90 ? -1.009 -13.620 -8.371 1.00 82.88 90 TYR A O 1
ATOM 709 N N . ASP A 1 91 ? -2.712 -14.437 -9.600 1.00 79.19 91 ASP A N 1
ATOM 710 C CA . ASP A 1 91 ? -2.642 -13.419 -10.645 1.00 79.19 91 ASP A CA 1
ATOM 711 C C . ASP A 1 91 ? -3.380 -12.150 -10.199 1.00 79.19 91 ASP A C 1
ATOM 713 O O . ASP A 1 91 ? -4.613 -12.063 -10.164 1.00 79.19 91 ASP A O 1
ATOM 717 N N . TRP A 1 92 ? -2.604 -11.137 -9.823 1.00 82.94 92 TRP A N 1
ATOM 718 C CA . TRP A 1 92 ? -3.128 -9.876 -9.311 1.00 82.94 92 TRP A CA 1
ATOM 719 C C . TRP A 1 92 ? -3.540 -8.923 -10.434 1.00 82.94 92 TRP A C 1
ATOM 721 O O . TRP A 1 92 ? -2.705 -8.250 -11.042 1.00 82.94 92 TRP A O 1
ATOM 731 N N . PHE A 1 93 ? -4.849 -8.785 -10.642 1.00 76.38 93 PHE A N 1
ATOM 732 C CA . PHE A 1 93 ? -5.440 -7.782 -11.532 1.00 76.38 93 PHE A CA 1
ATOM 733 C C . PHE A 1 93 ? -5.827 -6.533 -10.729 1.00 76.38 93 PHE A C 1
ATOM 735 O O . PHE A 1 93 ? -6.901 -6.472 -10.123 1.00 76.38 93 PHE A O 1
ATOM 742 N N . CYS A 1 94 ? -4.913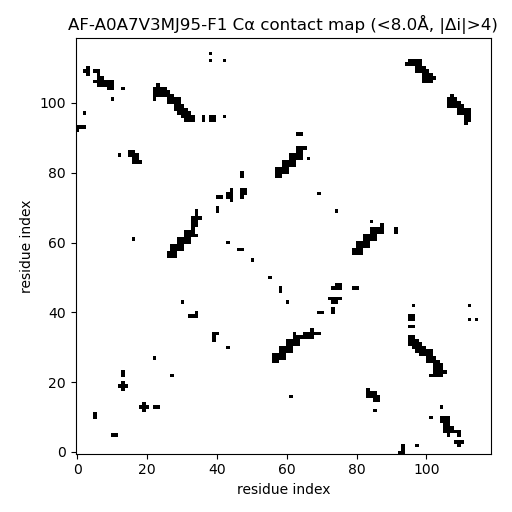 -5.562 -10.683 1.00 80.62 94 CYS A N 1
ATOM 743 C CA . CYS A 1 94 ? -5.084 -4.274 -10.014 1.00 80.62 94 CYS A CA 1
ATOM 744 C C . CYS A 1 94 ? -4.351 -3.178 -10.802 1.00 80.62 94 CYS A C 1
ATOM 746 O O . CYS A 1 94 ? -3.192 -3.365 -11.185 1.00 80.62 94 CYS A O 1
ATOM 748 N N . GLU A 1 95 ? -5.020 -2.048 -11.032 1.00 84.94 95 GLU A N 1
ATOM 749 C CA . GLU A 1 95 ? -4.414 -0.864 -11.642 1.00 84.94 95 GLU A CA 1
ATOM 750 C C . GLU A 1 95 ? -3.546 -0.140 -10.613 1.00 84.94 95 GLU A C 1
ATOM 752 O O . GLU A 1 95 ? -4.043 0.366 -9.610 1.00 84.94 95 GLU A O 1
ATOM 757 N N . THR A 1 96 ? -2.236 -0.102 -10.852 1.00 89.06 96 THR A N 1
ATOM 758 C CA . THR A 1 96 ? -1.279 0.535 -9.942 1.00 89.06 96 THR A CA 1
ATOM 759 C C . THR A 1 96 ? -0.880 1.939 -10.413 1.00 89.06 96 THR A C 1
ATOM 761 O O . THR A 1 96 ? -0.699 2.139 -11.616 1.00 89.06 96 THR A O 1
ATOM 764 N N . PRO A 1 97 ? -0.628 2.885 -9.488 1.00 92.81 97 PRO A N 1
ATOM 765 C CA . PRO A 1 97 ? -0.649 2.700 -8.038 1.00 92.81 97 PRO A CA 1
ATOM 766 C C . PRO A 1 97 ? -2.043 2.894 -7.427 1.00 92.81 97 PRO A C 1
ATOM 768 O O . PRO A 1 97 ? -2.846 3.703 -7.897 1.00 92.81 97 PRO A O 1
ATOM 771 N N . VAL A 1 98 ? -2.274 2.200 -6.313 1.00 93.12 98 VAL A N 1
ATOM 772 C CA . VAL A 1 98 ? -3.444 2.405 -5.448 1.00 93.12 98 VAL A CA 1
ATOM 773 C C . VAL A 1 98 ? -2.962 2.926 -4.110 1.00 93.12 98 VAL A C 1
ATOM 775 O O . VAL A 1 98 ? -2.092 2.309 -3.500 1.00 93.12 98 VAL A O 1
ATOM 778 N N . VAL A 1 99 ? -3.543 4.025 -3.643 1.00 92.94 99 VAL A N 1
ATOM 779 C CA . VAL A 1 99 ? -3.300 4.568 -2.308 1.00 92.94 99 VAL A CA 1
ATOM 780 C C . VAL A 1 99 ? -4.515 4.275 -1.440 1.00 92.94 99 VAL A C 1
ATOM 782 O O . VAL A 1 99 ? -5.641 4.586 -1.816 1.00 92.94 99 VAL A O 1
ATOM 785 N N . ILE A 1 100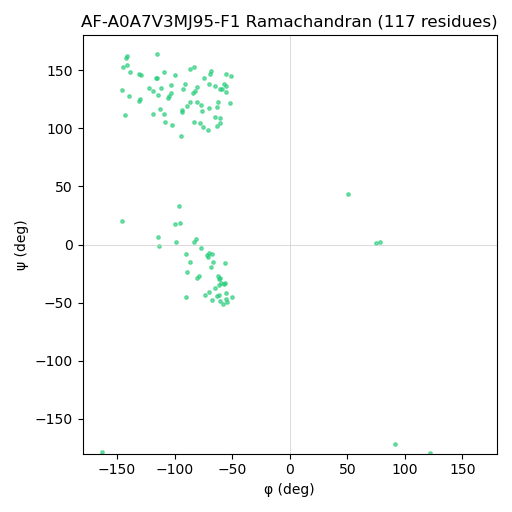 ? -4.299 3.649 -0.290 1.00 93.25 100 ILE A N 1
ATOM 786 C CA . ILE A 1 100 ? -5.359 3.174 0.594 1.00 93.25 100 ILE A CA 1
ATOM 787 C C . ILE A 1 100 ? -5.069 3.673 2.004 1.00 93.25 100 ILE A C 1
ATOM 789 O O . ILE A 1 100 ? -3.998 3.416 2.549 1.00 93.25 100 ILE A O 1
ATOM 793 N N . GLN A 1 101 ? -6.027 4.364 2.613 1.00 93.75 101 GLN A N 1
ATOM 794 C CA . GLN A 1 101 ? -5.963 4.672 4.038 1.00 93.75 101 GLN A CA 1
ATOM 795 C C . GLN A 1 101 ? -6.557 3.505 4.815 1.00 93.75 101 GLN A C 1
ATOM 797 O O . GLN A 1 101 ? -7.711 3.132 4.595 1.00 93.75 101 GLN A O 1
ATOM 802 N N . VAL A 1 102 ? -5.773 2.931 5.723 1.00 94.25 102 VAL A N 1
ATOM 803 C CA . VAL A 1 102 ? -6.199 1.821 6.578 1.00 94.25 102 VAL A CA 1
ATOM 804 C C . VAL A 1 102 ? -6.126 2.261 8.030 1.00 94.25 102 VAL A C 1
ATOM 806 O O . VAL A 1 102 ? -5.110 2.806 8.459 1.00 94.25 102 VAL A O 1
ATOM 809 N N . ARG A 1 103 ? -7.188 2.008 8.797 1.00 94.81 103 ARG A N 1
ATOM 810 C CA . ARG A 1 103 ? -7.210 2.191 10.249 1.00 94.81 103 ARG A CA 1
ATOM 811 C C . ARG A 1 103 ? -7.762 0.946 10.916 1.00 94.81 103 ARG A C 1
ATOM 813 O O . ARG A 1 103 ? -8.864 0.521 10.586 1.00 94.81 103 ARG A O 1
ATOM 820 N N . ASP A 1 104 ? -6.982 0.373 11.826 1.00 94.31 104 ASP A N 1
ATOM 821 C CA . ASP A 1 104 ? -7.343 -0.823 12.594 1.00 94.31 104 ASP A CA 1
ATOM 822 C C . ASP A 1 104 ? -7.846 -1.963 11.688 1.00 94.31 104 ASP A C 1
ATOM 824 O O . ASP A 1 104 ? -8.869 -2.601 11.928 1.00 94.31 104 ASP A O 1
ATOM 828 N N . GLY A 1 105 ? -7.136 -2.169 10.571 1.00 93.12 105 GLY A N 1
ATOM 829 C CA . GLY A 1 105 ? -7.459 -3.181 9.568 1.00 93.12 105 GLY A CA 1
ATOM 830 C C . GLY A 1 105 ? -8.649 -2.865 8.656 1.00 93.12 105 GLY A C 1
ATOM 831 O O . GLY A 1 105 ? -8.952 -3.681 7.789 1.00 93.12 105 GLY A O 1
ATOM 832 N N . VAL A 1 106 ? -9.306 -1.711 8.793 1.00 95.44 106 VAL A N 1
ATOM 833 C CA . VAL A 1 106 ? -10.435 -1.283 7.949 1.00 95.44 106 VAL A CA 1
ATOM 834 C C . VAL A 1 106 ? -9.979 -0.243 6.931 1.00 95.44 106 VAL A C 1
ATOM 836 O O . VAL A 1 106 ? -9.241 0.685 7.261 1.00 95.44 106 VAL A O 1
ATOM 839 N N . VAL A 1 107 ? -10.434 -0.375 5.685 1.00 95.44 107 VAL A N 1
ATOM 840 C CA . VAL A 1 107 ? -10.178 0.612 4.631 1.00 95.44 107 VAL A CA 1
ATOM 841 C C . VAL A 1 107 ? -11.087 1.822 4.828 1.00 95.44 107 VAL A C 1
ATOM 843 O O . VAL A 1 107 ? -12.310 1.699 4.776 1.00 95.44 107 VAL A O 1
ATOM 846 N N . LEU A 1 108 ? -10.490 2.994 5.014 1.00 93.75 108 LEU A N 1
ATOM 847 C CA . LEU A 1 108 ? -11.206 4.262 5.143 1.00 93.75 108 LEU A CA 1
ATOM 848 C C . LEU A 1 108 ? -11.407 4.936 3.789 1.00 93.75 108 LEU A C 1
ATOM 850 O O . LEU A 1 108 ? -12.500 5.395 3.482 1.00 93.75 108 LEU A O 1
ATOM 854 N N . GLU A 1 109 ? -10.353 4.969 2.976 1.00 92.25 109 GLU A N 1
ATOM 855 C CA . GLU A 1 109 ? -10.335 5.647 1.682 1.00 92.25 109 GLU A CA 1
ATOM 856 C C . GLU A 1 109 ? -9.471 4.865 0.697 1.00 92.25 109 GLU A C 1
ATOM 858 O O . GLU A 1 109 ? -8.547 4.146 1.089 1.00 92.25 109 GLU A O 1
ATOM 863 N N . CYS A 1 110 ? -9.782 5.005 -0.589 1.00 90.56 110 CYS A N 1
ATOM 864 C CA . CYS A 1 110 ? -9.048 4.365 -1.667 1.00 90.56 110 CYS A CA 1
ATOM 865 C C . CYS A 1 110 ? -8.974 5.301 -2.875 1.00 90.56 110 CYS A C 1
ATOM 867 O O . CYS A 1 110 ? -9.966 5.498 -3.584 1.00 90.56 110 CYS A O 1
ATOM 869 N N . ASP A 1 111 ? -7.773 5.788 -3.158 1.00 87.75 111 ASP A N 1
ATOM 870 C CA . ASP A 1 111 ? -7.463 6.615 -4.312 1.00 87.75 111 ASP A CA 1
ATOM 871 C C . ASP A 1 111 ? -6.706 5.813 -5.365 1.00 87.75 111 ASP A C 1
ATOM 873 O O . ASP A 1 111 ? -5.675 5.189 -5.115 1.00 87.75 111 ASP A O 1
ATOM 877 N N . LEU A 1 112 ? -7.224 5.862 -6.588 1.00 79.12 112 LEU A N 1
ATOM 878 C CA . LEU A 1 112 ? -6.515 5.378 -7.766 1.00 79.12 112 LEU A CA 1
ATOM 879 C C . LEU A 1 112 ? -5.804 6.584 -8.365 1.00 79.12 112 LEU A C 1
ATOM 881 O O . LEU A 1 112 ? -6.480 7.523 -8.802 1.00 79.12 112 LEU A O 1
ATOM 885 N N . ALA A 1 113 ? -4.470 6.581 -8.386 1.00 70.31 113 ALA A N 1
ATOM 886 C CA . ALA A 1 113 ? -3.749 7.643 -9.074 1.00 70.31 113 ALA A CA 1
ATOM 887 C C . ALA A 1 113 ? -3.952 7.439 -10.579 1.00 70.31 113 ALA A C 1
ATOM 889 O O . ALA A 1 113 ? -3.316 6.590 -11.202 1.00 70.31 113 ALA A O 1
ATOM 890 N N . ARG A 1 114 ? -4.894 8.181 -11.162 1.00 60.16 114 ARG A N 1
ATOM 891 C CA . ARG A 1 114 ? -5.132 8.136 -12.605 1.00 60.16 114 ARG A CA 1
ATOM 892 C C . ARG A 1 114 ? -3.897 8.667 -13.328 1.00 60.16 114 ARG A C 1
ATOM 894 O O . ARG A 1 114 ? -3.332 9.686 -12.933 1.00 60.16 114 ARG A O 1
ATOM 901 N N . GLN A 1 115 ? -3.495 7.982 -14.394 1.00 47.22 115 GLN A N 1
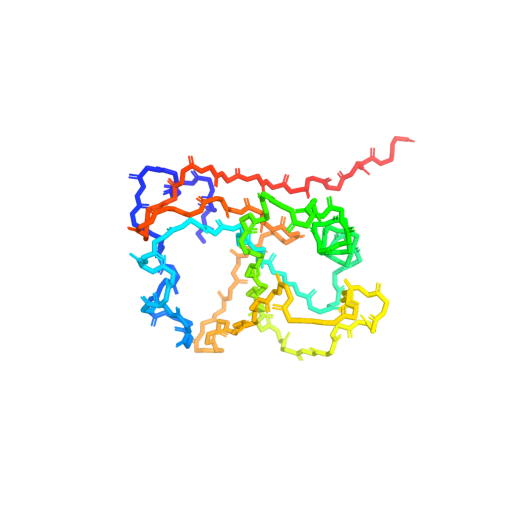ATOM 902 C CA . GLN A 1 115 ? -2.588 8.562 -15.375 1.00 47.22 115 GLN A CA 1
ATOM 903 C C . GLN A 1 115 ? -3.298 9.770 -15.989 1.00 47.22 115 GLN A C 1
ATOM 905 O O . GLN A 1 115 ? -4.416 9.639 -16.481 1.00 47.22 115 GLN A O 1
ATOM 910 N N . GLU A 1 116 ? -2.696 10.955 -15.904 1.00 42.03 116 GLU A N 1
ATOM 911 C CA . GLU A 1 116 ? -3.166 12.108 -16.668 1.00 42.03 116 GLU A CA 1
ATOM 912 C C . GLU A 1 116 ? -3.054 11.735 -18.150 1.00 42.03 116 GLU A C 1
ATOM 914 O O . GLU A 1 116 ? -1.953 11.651 -18.698 1.00 42.03 116 GLU A O 1
ATOM 919 N N . THR A 1 117 ? -4.187 11.442 -18.789 1.00 40.47 117 THR A N 1
ATOM 920 C CA . THR A 1 117 ? -4.259 11.283 -20.238 1.00 40.47 117 THR A CA 1
ATOM 921 C C . THR A 1 117 ? -3.896 12.631 -20.842 1.00 40.47 117 THR A C 1
ATOM 923 O O . THR A 1 117 ? -4.686 13.575 -20.814 1.00 40.47 117 THR A O 1
ATOM 926 N N . ARG A 1 118 ? -2.662 12.745 -21.329 1.00 39.44 118 ARG A N 1
ATOM 927 C CA . ARG A 1 118 ? -2.196 13.890 -22.106 1.00 39.44 118 ARG A CA 1
ATOM 928 C C . ARG A 1 118 ? -3.081 13.972 -23.357 1.00 39.44 118 ARG A C 1
ATOM 930 O O . ARG A 1 118 ? -3.025 13.066 -24.187 1.00 39.44 118 ARG A O 1
ATOM 937 N N . SER A 1 119 ? -3.954 14.981 -23.411 1.00 39.34 119 SER A N 1
ATOM 938 C CA . SER A 1 119 ? -4.639 15.394 -24.647 1.00 39.34 119 SER A CA 1
ATOM 939 C C . SER A 1 119 ? -3.656 16.073 -25.592 1.00 39.34 119 SER A C 1
ATOM 941 O O . SER A 1 119 ? -2.670 16.659 -25.082 1.00 39.34 119 SER A O 1
#

pLDDT: mean 83.6, std 13.35, range [39.34, 95.44]

Radius of gyration: 13.64 Å; Cα contacts (8 Å, |Δi|>4): 230; chains: 1; bounding box: 33×34×39 Å

Mean predicted aligned error: 6.14 Å